Protein AF-A0A7G1NJS2-F1 (afdb_monomer_lite)

pLDDT: mean 75.2, std 21.87, range [40.25, 97.44]

Sequence (86 aa):
MSNTSNPSFADTPWTHAYVRLANHCITCATCRAVDEEGANLGLTCGAADQLSEQYRQARRGGIVPTSPAQEVSECRSATRAKDRSH

Organism: NCBI:txid68278

Radius of gyration: 23.22 Å; chains: 1; bounding box: 43×32×82 Å

Structure (mmCIF, N/CA/C/O backbone):
data_AF-A0A7G1NJS2-F1
#
_entry.id   AF-A0A7G1NJS2-F1
#
loop_
_atom_site.group_PDB
_atom_site.id
_atom_site.type_symbol
_atom_site.label_atom_id
_atom_site.label_alt_id
_atom_site.label_comp_id
_atom_site.label_asym_id
_atom_site.label_entity_id
_atom_site.label_seq_id
_atom_site.pdbx_PDB_ins_code
_atom_site.Cartn_x
_atom_site.Cartn_y
_atom_site.Cartn_z
_atom_site.occupancy
_atom_site.B_iso_or_equiv
_atom_site.auth_seq_id
_atom_site.auth_comp_id
_atom_site.auth_asym_id
_atom_site.auth_atom_id
_atom_site.pdbx_PDB_model_num
ATOM 1 N N . MET A 1 1 ? 31.411 -24.940 -19.132 1.00 40.25 1 MET A N 1
ATOM 2 C CA . MET A 1 1 ? 30.413 -25.127 -18.059 1.00 40.25 1 MET A CA 1
ATOM 3 C C . MET A 1 1 ? 29.558 -23.873 -18.021 1.00 40.25 1 MET A C 1
ATOM 5 O O . MET A 1 1 ? 30.017 -22.857 -17.518 1.00 40.25 1 MET A O 1
ATOM 9 N N . SER A 1 2 ? 28.390 -23.894 -18.661 1.00 45.81 2 SER A N 1
ATOM 10 C CA . SER A 1 2 ? 27.504 -22.727 -18.719 1.00 45.81 2 SER A CA 1
ATOM 11 C C . SER A 1 2 ? 26.640 -22.723 -17.463 1.00 45.81 2 SER A C 1
ATOM 13 O O . SER A 1 2 ? 25.768 -23.572 -17.314 1.00 45.81 2 SER A O 1
ATOM 15 N N . ASN A 1 3 ? 26.947 -21.824 -16.530 1.00 50.81 3 ASN A N 1
ATOM 16 C CA . ASN A 1 3 ? 26.190 -21.658 -15.297 1.00 50.81 3 ASN A CA 1
ATOM 17 C C . ASN A 1 3 ? 24.929 -20.846 -15.625 1.00 50.81 3 ASN A C 1
ATOM 19 O O . ASN A 1 3 ? 24.990 -19.627 -15.779 1.00 50.81 3 ASN A O 1
ATOM 23 N N . THR A 1 4 ? 23.805 -21.526 -15.835 1.00 53.25 4 THR A N 1
ATOM 24 C CA . THR A 1 4 ? 22.510 -20.882 -16.075 1.00 53.25 4 THR A CA 1
ATOM 25 C C . THR A 1 4 ? 21.960 -20.404 -14.737 1.00 53.25 4 THR A C 1
ATOM 27 O O . THR A 1 4 ? 21.247 -21.131 -14.049 1.00 53.25 4 THR A O 1
ATOM 30 N N . SER A 1 5 ? 22.327 -19.188 -14.339 1.00 64.25 5 SER A N 1
ATOM 31 C CA . SER A 1 5 ? 21.704 -18.510 -13.205 1.00 64.25 5 SER A CA 1
ATOM 32 C C . SER A 1 5 ? 20.230 -18.285 -13.533 1.00 64.25 5 SER A C 1
ATOM 34 O O . SER A 1 5 ? 19.894 -17.459 -14.380 1.00 64.25 5 SER A O 1
ATOM 36 N N . ASN A 1 6 ? 19.348 -19.057 -12.902 1.00 61.00 6 ASN A N 1
ATOM 37 C CA . ASN A 1 6 ? 17.915 -18.791 -12.938 1.00 61.00 6 ASN A CA 1
ATOM 38 C C . ASN A 1 6 ? 17.685 -17.381 -12.367 1.00 61.00 6 ASN A C 1
ATOM 40 O O . ASN A 1 6 ? 18.241 -17.095 -11.302 1.00 61.00 6 ASN A O 1
ATOM 44 N N . PRO A 1 7 ? 16.906 -16.502 -13.024 1.00 58.16 7 PRO A N 1
ATOM 45 C CA . PRO A 1 7 ? 16.591 -15.202 -12.450 1.00 58.16 7 PRO A CA 1
ATOM 46 C C . PRO A 1 7 ? 15.883 -15.433 -11.117 1.00 58.16 7 PRO A C 1
ATOM 48 O O . PRO A 1 7 ? 14.885 -16.159 -11.046 1.00 58.16 7 PRO A O 1
ATOM 51 N N . SER A 1 8 ? 16.438 -14.870 -10.045 1.00 65.88 8 SER A N 1
ATOM 52 C CA . SER A 1 8 ? 15.822 -14.980 -8.734 1.00 65.88 8 SER A CA 1
ATOM 53 C C . SER A 1 8 ? 14.501 -14.222 -8.767 1.00 65.88 8 SER A C 1
ATOM 55 O O . SER A 1 8 ? 14.372 -13.186 -9.416 1.00 65.88 8 SER A O 1
ATOM 57 N N . PHE A 1 9 ? 13.510 -14.685 -8.012 1.00 66.12 9 PHE A N 1
ATOM 58 C CA . PHE A 1 9 ? 12.290 -13.913 -7.752 1.00 66.12 9 PHE A CA 1
ATOM 59 C C . PHE A 1 9 ? 12.614 -12.523 -7.164 1.00 66.12 9 PHE A C 1
ATOM 61 O O . PHE A 1 9 ? 11.841 -11.579 -7.299 1.00 66.12 9 PHE A O 1
ATOM 68 N N . ALA A 1 10 ? 13.786 -12.375 -6.537 1.00 66.00 10 ALA A N 1
ATOM 69 C CA . ALA A 1 10 ? 14.302 -11.092 -6.077 1.00 66.00 10 ALA A CA 1
ATOM 70 C C . ALA A 1 10 ? 14.595 -10.096 -7.218 1.00 66.00 10 ALA A C 1
ATOM 72 O O . ALA A 1 10 ? 14.508 -8.893 -6.992 1.00 66.00 10 ALA A O 1
ATOM 73 N N . ASP A 1 11 ? 14.871 -10.581 -8.431 1.00 67.38 11 ASP A N 1
ATOM 74 C CA . ASP A 1 11 ? 15.321 -9.766 -9.565 1.00 67.38 11 ASP A CA 1
ATOM 75 C C . ASP A 1 11 ? 14.163 -9.269 -10.440 1.00 67.38 11 ASP A C 1
ATOM 77 O O . ASP A 1 11 ? 14.365 -8.507 -11.389 1.00 67.38 11 ASP A O 1
ATOM 81 N N . THR A 1 12 ? 12.924 -9.687 -10.158 1.00 78.44 12 THR A N 1
ATOM 82 C CA . THR A 1 12 ? 11.782 -9.230 -10.949 1.00 78.44 12 THR A CA 1
ATOM 83 C C . THR A 1 12 ? 11.412 -7.779 -10.609 1.00 78.44 12 THR A C 1
ATOM 85 O O . THR A 1 12 ? 11.285 -7.443 -9.429 1.00 78.44 12 THR A O 1
ATOM 88 N N . PRO A 1 13 ? 11.139 -6.912 -11.608 1.00 73.69 13 PRO A N 1
ATOM 89 C CA . PRO A 1 13 ? 10.891 -5.480 -11.387 1.00 73.69 13 PRO A CA 1
ATOM 90 C C . PRO A 1 13 ? 9.760 -5.165 -10.397 1.00 73.69 13 PRO A C 1
ATOM 92 O O . PRO A 1 13 ? 9.774 -4.140 -9.716 1.00 73.69 13 PRO A O 1
ATOM 95 N N . TRP A 1 14 ? 8.769 -6.053 -10.284 1.00 85.56 14 TRP A N 1
ATOM 96 C CA . TRP A 1 14 ? 7.637 -5.879 -9.376 1.00 85.56 14 TRP A CA 1
ATOM 97 C C . TRP A 1 14 ? 7.955 -6.235 -7.916 1.00 85.56 14 TRP A C 1
ATOM 99 O O . TRP A 1 14 ? 7.181 -5.854 -7.036 1.00 85.56 14 TRP A O 1
ATOM 109 N N . THR A 1 15 ? 9.076 -6.904 -7.622 1.00 89.81 15 THR A N 1
ATOM 110 C CA . THR A 1 15 ? 9.439 -7.326 -6.257 1.00 89.81 15 THR A CA 1
ATOM 111 C C . THR A 1 15 ? 9.664 -6.128 -5.346 1.00 89.81 15 THR A C 1
ATOM 113 O O . THR A 1 15 ? 9.129 -6.083 -4.240 1.00 89.81 15 THR A O 1
ATOM 116 N N . HIS A 1 16 ? 10.357 -5.094 -5.827 1.00 89.50 16 HIS A N 1
ATOM 117 C CA . HIS A 1 16 ? 10.541 -3.857 -5.064 1.00 89.50 16 HIS A CA 1
ATOM 118 C C . HIS A 1 16 ? 9.214 -3.143 -4.777 1.00 89.50 16 HIS A C 1
ATOM 120 O O . HIS A 1 16 ? 8.997 -2.667 -3.661 1.00 89.50 16 HIS A O 1
ATOM 126 N N . ALA A 1 17 ? 8.307 -3.089 -5.757 1.00 90.94 17 ALA A N 1
ATOM 127 C CA . ALA A 1 17 ? 6.985 -2.491 -5.570 1.00 90.94 17 ALA A CA 1
ATOM 128 C C . ALA A 1 17 ? 6.150 -3.282 -4.547 1.00 90.94 17 ALA A C 1
ATOM 130 O O . ALA A 1 17 ? 5.507 -2.686 -3.683 1.00 90.94 17 ALA A O 1
ATOM 131 N N . TYR A 1 18 ? 6.232 -4.615 -4.584 1.00 92.69 18 TYR A N 1
ATOM 132 C CA . TYR A 1 18 ? 5.589 -5.487 -3.604 1.00 92.69 18 TYR A CA 1
ATOM 133 C C . TYR A 1 18 ? 6.129 -5.270 -2.186 1.00 92.69 18 TYR A C 1
ATOM 135 O O . TYR A 1 18 ? 5.345 -5.076 -1.262 1.00 92.69 18 TYR A O 1
ATOM 143 N N . VAL A 1 19 ? 7.455 -5.242 -2.002 1.00 94.12 19 VAL A N 1
ATOM 144 C CA . VAL A 1 19 ? 8.076 -5.035 -0.680 1.00 94.12 19 VAL A CA 1
ATOM 145 C C . VAL A 1 19 ? 7.656 -3.694 -0.077 1.00 94.12 19 VAL A C 1
ATOM 147 O O . VAL A 1 19 ? 7.357 -3.624 1.113 1.00 94.12 19 VAL A O 1
ATOM 150 N N . ARG A 1 20 ? 7.578 -2.633 -0.890 1.00 94.56 20 ARG A N 1
ATOM 151 C CA . ARG A 1 20 ? 7.110 -1.316 -0.430 1.00 94.56 20 ARG A CA 1
ATOM 152 C C . ARG A 1 20 ? 5.652 -1.351 0.027 1.00 94.56 20 ARG A C 1
ATOM 154 O O . ARG A 1 20 ? 5.355 -0.818 1.093 1.00 94.56 20 ARG A O 1
ATOM 161 N N . LEU A 1 21 ? 4.769 -1.994 -0.740 1.00 96.00 21 LEU A N 1
ATOM 162 C CA . LEU A 1 21 ? 3.367 -2.178 -0.358 1.00 96.00 21 LEU A CA 1
ATOM 163 C C . LEU A 1 21 ? 3.241 -2.998 0.934 1.00 96.00 21 LEU A C 1
ATOM 165 O O . LEU A 1 21 ? 2.566 -2.570 1.865 1.00 96.00 21 LEU A O 1
ATOM 169 N N . ALA A 1 22 ? 3.931 -4.137 1.022 1.00 95.88 22 ALA A N 1
ATOM 170 C CA . ALA A 1 22 ? 3.892 -5.009 2.192 1.00 95.88 22 ALA A CA 1
ATOM 171 C C . ALA A 1 22 ? 4.388 -4.293 3.456 1.00 95.88 22 ALA A C 1
ATOM 173 O O . ALA A 1 22 ? 3.729 -4.351 4.493 1.00 95.88 22 ALA A O 1
ATOM 174 N N . ASN A 1 23 ? 5.505 -3.564 3.358 1.00 97.31 23 ASN A N 1
ATOM 175 C CA . ASN A 1 23 ? 6.033 -2.767 4.463 1.00 97.31 23 ASN A CA 1
ATOM 176 C C . ASN A 1 23 ? 5.026 -1.691 4.909 1.00 97.31 23 ASN A C 1
ATOM 178 O O . ASN A 1 23 ? 4.775 -1.522 6.102 1.00 97.31 23 ASN A O 1
ATOM 182 N N . HIS A 1 24 ? 4.375 -1.010 3.963 1.00 97.12 24 HIS A N 1
ATOM 183 C CA . HIS A 1 24 ? 3.337 -0.038 4.296 1.00 97.12 24 HIS A CA 1
ATOM 184 C C . HIS A 1 24 ? 2.176 -0.678 5.071 1.00 97.12 24 HIS A C 1
ATOM 186 O O . HIS A 1 24 ? 1.793 -0.164 6.121 1.00 97.12 24 HIS A O 1
ATOM 192 N N . CYS A 1 25 ? 1.665 -1.830 4.623 1.00 94.81 25 CYS A N 1
ATOM 193 C CA . CYS A 1 25 ? 0.553 -2.508 5.293 1.00 94.81 25 CYS A CA 1
ATOM 194 C C . CYS A 1 25 ? 0.873 -2.928 6.740 1.00 94.81 25 CYS A C 1
ATOM 196 O O . CYS A 1 25 ? -0.034 -2.958 7.564 1.00 94.81 25 CYS A O 1
ATOM 198 N N . ILE A 1 26 ? 2.139 -3.209 7.077 1.00 95.56 26 ILE A N 1
ATOM 199 C CA . ILE A 1 26 ? 2.555 -3.604 8.440 1.00 95.56 26 ILE A CA 1
ATOM 200 C C . ILE A 1 26 ? 3.044 -2.442 9.318 1.00 95.56 26 ILE A C 1
ATOM 202 O O . ILE A 1 26 ? 3.309 -2.641 10.507 1.00 95.56 26 ILE A O 1
ATOM 206 N N . THR A 1 27 ? 3.170 -1.229 8.776 1.00 96.75 27 THR A N 1
ATOM 207 C CA . THR A 1 27 ? 3.631 -0.041 9.523 1.00 96.75 27 THR A CA 1
ATOM 208 C C . THR A 1 27 ? 2.581 1.063 9.609 1.00 96.75 27 THR A C 1
ATOM 210 O O . THR A 1 27 ? 2.569 1.816 10.580 1.00 96.75 27 THR A O 1
ATOM 213 N N . CYS A 1 28 ? 1.662 1.149 8.646 1.00 97.44 28 CYS A N 1
ATOM 214 C CA . CYS A 1 28 ? 0.591 2.136 8.642 1.00 97.44 28 CYS A CA 1
ATOM 215 C C . CYS A 1 28 ? -0.494 1.777 9.665 1.00 97.44 28 CYS A C 1
ATOM 217 O O . CYS A 1 28 ? -1.133 0.731 9.557 1.00 97.44 28 CYS A O 1
ATOM 219 N N . ALA A 1 29 ? -0.753 2.673 10.621 1.00 96.12 29 ALA A N 1
ATOM 220 C CA . ALA A 1 29 ? -1.792 2.483 11.634 1.00 96.12 29 ALA A CA 1
ATOM 221 C C . ALA A 1 29 ? -3.185 2.255 11.021 1.00 96.12 29 ALA A C 1
ATOM 223 O O . ALA A 1 29 ? -3.918 1.394 11.488 1.00 96.12 29 ALA A O 1
ATOM 224 N N . THR A 1 30 ? -3.523 2.962 9.937 1.00 97.00 30 THR A N 1
ATOM 225 C CA . THR A 1 30 ? -4.803 2.800 9.229 1.00 97.00 30 THR A CA 1
ATOM 226 C C . THR A 1 30 ? -4.938 1.419 8.593 1.00 97.00 30 THR A C 1
ATOM 228 O O . THR A 1 30 ? -5.980 0.789 8.729 1.00 97.00 30 THR A O 1
ATOM 231 N N . CYS A 1 31 ? -3.885 0.923 7.932 1.00 96.25 31 CYS A N 1
ATOM 232 C CA . CYS A 1 31 ? -3.915 -0.391 7.278 1.00 96.25 31 CYS A CA 1
ATOM 233 C C . CYS A 1 31 ? -3.949 -1.552 8.278 1.00 96.25 31 CYS A C 1
ATOM 235 O O . CYS A 1 31 ? -4.448 -2.622 7.953 1.00 96.25 31 CYS A O 1
ATOM 237 N N . ARG A 1 32 ? -3.402 -1.343 9.480 1.00 96.75 32 ARG A N 1
ATOM 238 C CA . ARG A 1 32 ? -3.370 -2.331 10.566 1.00 96.75 32 ARG A CA 1
ATOM 239 C C . ARG A 1 32 ? -4.548 -2.233 11.522 1.00 96.75 32 ARG A C 1
ATOM 241 O O . ARG A 1 32 ? -4.557 -2.944 12.524 1.00 96.75 32 ARG A O 1
ATOM 248 N N . ALA A 1 33 ? -5.460 -1.296 11.291 1.00 96.94 33 ALA A N 1
ATOM 249 C CA . ALA A 1 33 ? -6.564 -1.079 12.199 1.00 96.94 33 ALA A CA 1
ATOM 250 C C . ALA A 1 33 ? -7.458 -2.324 12.192 1.00 96.94 33 ALA A C 1
ATOM 252 O O . ALA A 1 33 ? -7.949 -2.742 11.139 1.00 96.94 33 ALA A O 1
ATOM 253 N N . VAL A 1 34 ? -7.634 -2.909 13.370 1.00 97.12 34 VAL A N 1
ATOM 254 C CA . VAL A 1 34 ? -8.489 -4.069 13.610 1.00 97.12 34 VAL A CA 1
ATOM 255 C C . VAL A 1 34 ? -9.603 -3.695 14.586 1.00 97.12 34 VAL A C 1
ATOM 257 O O . VAL A 1 34 ? -9.444 -2.738 15.348 1.00 97.12 34 VAL A O 1
ATOM 260 N N . ASP A 1 35 ? -10.725 -4.407 14.533 1.00 96.56 35 ASP A N 1
ATOM 261 C CA . ASP A 1 35 ? -11.766 -4.343 15.562 1.00 96.56 35 ASP A CA 1
ATOM 262 C C . ASP A 1 35 ? -11.357 -5.106 16.835 1.00 96.56 35 ASP A C 1
ATOM 264 O O . ASP A 1 35 ? -10.222 -5.578 16.973 1.00 96.56 35 ASP A O 1
ATOM 268 N N . GLU A 1 36 ? -12.274 -5.179 17.801 1.00 97.06 36 GLU A N 1
ATOM 269 C CA . GLU A 1 36 ? -12.040 -5.828 19.094 1.00 97.06 36 GLU A CA 1
ATOM 270 C C . GLU A 1 36 ? -11.840 -7.346 18.949 1.00 97.06 36 GLU A C 1
ATOM 272 O O . GLU A 1 36 ? -11.113 -7.961 19.731 1.00 97.06 36 GLU A O 1
ATOM 277 N N . GLU A 1 37 ? -12.416 -7.942 17.907 1.00 97.00 37 GLU A N 1
ATOM 278 C CA . GLU A 1 37 ? -12.276 -9.346 17.531 1.00 97.00 37 GLU A CA 1
ATOM 279 C C . GLU A 1 37 ? -10.991 -9.628 16.731 1.00 97.00 37 GLU A C 1
ATOM 281 O O . GLU A 1 37 ? -10.664 -10.788 16.455 1.00 97.00 37 GLU A O 1
ATOM 286 N N . GLY A 1 38 ? -10.233 -8.586 16.377 1.00 94.62 38 GLY A N 1
ATOM 287 C CA . GLY A 1 38 ? -8.990 -8.683 15.620 1.00 94.62 38 GLY A CA 1
ATOM 288 C C . GLY A 1 38 ? -9.181 -8.782 14.103 1.00 94.62 38 GLY A C 1
ATOM 289 O O . GLY A 1 38 ? -8.216 -9.075 13.389 1.00 94.62 38 GLY A O 1
ATOM 290 N N . ALA A 1 39 ? -10.383 -8.540 13.580 1.00 96.19 39 ALA A N 1
ATOM 291 C CA . ALA A 1 39 ? -10.627 -8.468 12.148 1.00 96.19 39 ALA A CA 1
ATOM 292 C C . ALA A 1 39 ? -10.200 -7.104 11.589 1.00 96.19 39 ALA A C 1
ATOM 294 O O . ALA A 1 39 ? -10.408 -6.056 12.193 1.00 96.19 39 ALA A O 1
ATOM 295 N N . ASN A 1 40 ? -9.580 -7.107 10.405 1.00 93.31 40 ASN A N 1
ATOM 296 C CA . ASN A 1 40 ? -9.147 -5.869 9.757 1.00 93.31 40 ASN A CA 1
ATOM 297 C C . ASN A 1 40 ? -10.354 -4.998 9.403 1.00 93.31 40 ASN A C 1
ATOM 299 O O . ASN A 1 40 ? -11.234 -5.429 8.659 1.00 93.31 40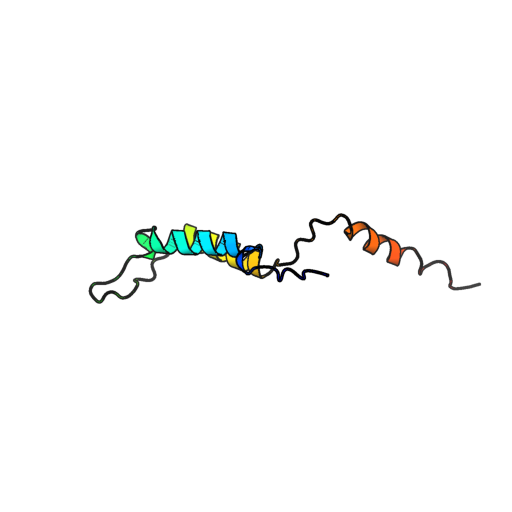 ASN A O 1
ATOM 303 N N . LEU A 1 41 ? -10.323 -3.738 9.834 1.00 94.25 41 LEU A N 1
ATOM 304 C CA . LEU A 1 41 ? -11.395 -2.768 9.597 1.00 94.25 41 LEU A CA 1
ATOM 305 C C . LEU A 1 41 ? -11.527 -2.345 8.128 1.00 94.25 41 LEU A C 1
ATOM 307 O O . LEU A 1 41 ? -12.496 -1.686 7.762 1.00 94.25 41 LEU A O 1
ATOM 311 N N . GLY A 1 42 ? -10.545 -2.674 7.280 1.00 91.75 42 GLY A N 1
ATOM 312 C CA . GLY A 1 42 ? -10.593 -2.364 5.849 1.00 91.75 42 GLY A CA 1
ATOM 313 C C . GLY A 1 42 ? -10.663 -0.864 5.548 1.00 91.75 42 GLY A C 1
ATOM 314 O O . GLY A 1 42 ? -11.244 -0.466 4.540 1.00 91.75 42 GLY A O 1
ATOM 315 N N . LEU A 1 43 ? -10.099 -0.026 6.426 1.00 94.12 43 LEU A N 1
ATOM 316 C CA . LEU A 1 43 ? -10.122 1.426 6.272 1.00 94.12 43 LEU A CA 1
ATOM 317 C C . LEU A 1 43 ? -9.394 1.861 4.995 1.00 94.12 43 LEU A C 1
ATOM 319 O O . LEU A 1 43 ? -8.340 1.330 4.638 1.00 94.12 43 LEU A O 1
ATOM 323 N N . THR A 1 44 ? -9.928 2.886 4.334 1.00 95.12 44 THR A N 1
ATOM 324 C CA . THR A 1 44 ? -9.326 3.444 3.120 1.00 95.12 44 THR A CA 1
ATOM 325 C C . THR A 1 44 ? -7.982 4.098 3.429 1.00 95.12 44 THR A C 1
ATOM 327 O O . THR A 1 44 ? -7.894 4.958 4.309 1.00 95.12 44 THR A O 1
ATOM 330 N N . CYS A 1 45 ? -6.946 3.749 2.666 1.00 96.75 45 CYS A N 1
ATOM 331 C CA . CYS A 1 45 ? -5.617 4.334 2.794 1.00 96.75 45 CYS A CA 1
ATOM 332 C C . CYS A 1 45 ? -5.060 4.693 1.413 1.00 96.75 45 CYS A C 1
ATOM 334 O O . CYS A 1 45 ? -4.565 3.831 0.688 1.00 96.75 45 CYS A O 1
ATOM 336 N N . GLY A 1 46 ? -5.070 5.986 1.070 1.00 96.75 46 GLY A N 1
ATOM 337 C CA . GLY A 1 46 ? -4.639 6.444 -0.257 1.00 96.75 46 GLY A CA 1
ATOM 338 C C . GLY A 1 46 ? -3.185 6.089 -0.600 1.00 96.75 46 GLY A C 1
ATOM 339 O O . GLY A 1 46 ? -2.869 5.831 -1.759 1.00 96.75 46 GLY A O 1
ATOM 340 N N . ALA A 1 47 ? -2.301 6.007 0.400 1.00 96.12 47 ALA A N 1
ATOM 341 C CA . ALA A 1 47 ? -0.924 5.559 0.198 1.00 96.12 47 ALA A CA 1
ATOM 342 C C . ALA A 1 47 ? -0.851 4.064 -0.161 1.00 96.12 47 ALA A C 1
ATOM 344 O O . ALA A 1 47 ? -0.112 3.688 -1.073 1.00 96.12 47 ALA A O 1
ATOM 345 N N . ALA A 1 48 ? -1.641 3.217 0.506 1.00 94.94 48 ALA A N 1
ATOM 346 C CA . ALA A 1 48 ? -1.743 1.800 0.172 1.00 94.94 48 ALA A CA 1
ATOM 347 C C . ALA A 1 48 ? -2.347 1.597 -1.224 1.00 94.94 48 ALA A C 1
ATOM 349 O O . ALA A 1 48 ? -1.828 0.791 -1.995 1.00 94.94 48 ALA A O 1
ATOM 350 N N . ASP A 1 49 ? -3.372 2.373 -1.589 1.00 96.38 49 ASP A N 1
ATOM 351 C CA . ASP A 1 49 ? -3.985 2.329 -2.921 1.00 96.38 49 ASP A CA 1
ATOM 352 C C . ASP A 1 49 ? -2.979 2.700 -4.016 1.00 96.38 49 ASP A C 1
ATOM 354 O O . ASP A 1 49 ? -2.838 1.987 -5.013 1.00 96.38 49 ASP A O 1
ATOM 358 N N . GLN A 1 50 ? -2.208 3.769 -3.801 1.00 95.81 50 GLN A N 1
ATOM 359 C CA . GLN A 1 50 ? -1.162 4.193 -4.727 1.00 95.81 50 GLN A CA 1
ATOM 360 C C . GLN A 1 50 ? -0.065 3.129 -4.879 1.00 95.81 50 GLN A C 1
ATOM 362 O O . GLN A 1 50 ? 0.346 2.818 -5.999 1.00 95.81 50 GLN A O 1
ATOM 367 N N . LEU A 1 51 ? 0.411 2.549 -3.773 1.00 95.56 51 LEU A N 1
ATOM 368 C CA . LEU A 1 51 ? 1.429 1.492 -3.791 1.00 95.56 51 LEU A CA 1
ATOM 369 C C . LEU A 1 51 ? 0.903 0.199 -4.430 1.00 95.56 51 LEU A C 1
ATOM 371 O O . LEU A 1 51 ? 1.634 -0.476 -5.156 1.00 95.56 51 LEU A O 1
ATOM 375 N N . SER A 1 52 ? -0.370 -0.125 -4.207 1.00 94.69 52 SER A N 1
ATOM 376 C CA . SER A 1 52 ? -1.061 -1.251 -4.836 1.00 94.69 52 SER A CA 1
ATOM 377 C C . SER A 1 52 ? -1.146 -1.070 -6.345 1.00 94.69 52 SER A C 1
ATOM 379 O O . SER A 1 52 ? -0.827 -1.994 -7.096 1.00 94.69 52 SER A O 1
ATOM 381 N N . GLU A 1 53 ? -1.478 0.132 -6.815 1.00 93.69 53 GLU A N 1
ATOM 382 C CA . GLU A 1 53 ? -1.501 0.418 -8.246 1.00 93.69 53 GLU A CA 1
ATOM 383 C C . GLU A 1 53 ? -0.098 0.374 -8.864 1.00 93.69 53 GLU A C 1
ATOM 385 O O . GLU A 1 53 ? 0.079 -0.253 -9.908 1.00 93.69 53 GLU A O 1
ATOM 390 N N . GLN A 1 54 ? 0.925 0.915 -8.194 1.00 92.12 54 GLN A N 1
ATOM 391 C CA . GLN A 1 54 ? 2.322 0.779 -8.634 1.00 92.12 54 GLN A CA 1
ATOM 392 C C . GLN A 1 54 ? 2.746 -0.689 -8.745 1.00 92.12 54 GLN A C 1
ATOM 394 O O . GLN A 1 54 ? 3.366 -1.084 -9.732 1.00 92.12 54 GLN A O 1
ATOM 399 N N . TYR A 1 55 ? 2.380 -1.521 -7.766 1.00 92.44 55 TYR A N 1
ATOM 400 C CA . TYR A 1 55 ? 2.642 -2.957 -7.813 1.00 92.44 55 TYR A CA 1
ATOM 401 C C . TYR A 1 55 ? 1.927 -3.625 -8.992 1.00 92.44 55 TYR A C 1
ATOM 403 O O . TYR A 1 55 ? 2.554 -4.361 -9.756 1.00 92.44 55 TYR A O 1
ATOM 411 N N . ARG A 1 56 ? 0.635 -3.341 -9.196 1.00 91.38 56 ARG A N 1
ATOM 412 C CA . ARG A 1 56 ? -0.131 -3.883 -10.328 1.00 91.38 56 ARG A CA 1
ATOM 413 C C . ARG A 1 56 ? 0.470 -3.460 -11.666 1.00 91.38 56 ARG A C 1
ATOM 415 O O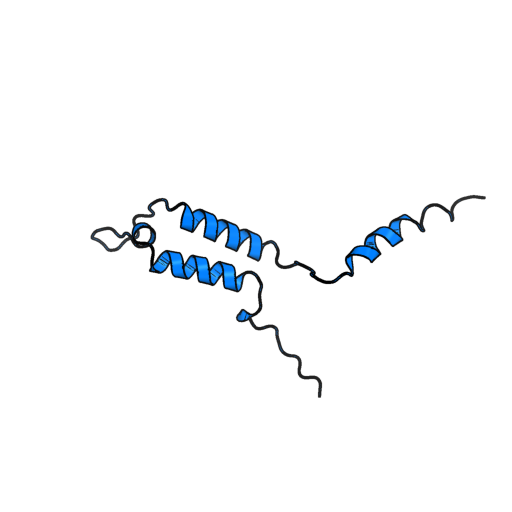 . ARG A 1 56 ? 0.570 -4.289 -12.566 1.00 91.38 56 ARG A O 1
ATOM 422 N N . GLN A 1 57 ? 0.894 -2.206 -11.799 1.00 90.50 57 GLN A N 1
ATOM 423 C CA . GLN A 1 57 ? 1.565 -1.701 -12.996 1.00 90.50 57 GLN A CA 1
ATOM 424 C C . GLN A 1 57 ? 2.906 -2.392 -13.226 1.00 90.50 57 GLN A C 1
ATOM 426 O O . GLN A 1 57 ? 3.126 -2.895 -14.321 1.00 90.50 57 GLN A O 1
ATOM 431 N N . ALA A 1 58 ? 3.756 -2.515 -12.205 1.00 87.50 58 ALA A N 1
ATOM 432 C CA . ALA A 1 58 ? 5.035 -3.215 -12.318 1.00 87.50 58 ALA A CA 1
ATOM 433 C C . ALA A 1 58 ? 4.853 -4.700 -12.680 1.00 87.50 58 ALA A C 1
ATOM 435 O O . ALA A 1 58 ? 5.640 -5.264 -13.437 1.00 87.50 58 ALA A O 1
ATOM 436 N N . ARG A 1 59 ? 3.787 -5.335 -12.175 1.00 85.88 59 ARG A N 1
ATOM 437 C CA . ARG A 1 59 ? 3.453 -6.731 -12.480 1.00 85.88 59 ARG A CA 1
ATOM 438 C C . ARG A 1 59 ? 2.931 -6.904 -13.909 1.00 85.88 59 ARG A C 1
ATOM 440 O O . ARG A 1 59 ? 3.242 -7.904 -14.546 1.00 85.88 59 ARG A O 1
ATOM 447 N N . ARG A 1 60 ? 2.155 -5.937 -14.415 1.00 85.81 60 ARG A N 1
ATOM 448 C CA . ARG A 1 60 ? 1.671 -5.898 -15.810 1.00 85.81 60 ARG A CA 1
ATOM 449 C C . ARG A 1 60 ? 2.772 -5.498 -16.802 1.00 85.81 60 ARG A C 1
ATOM 451 O O . ARG A 1 60 ? 2.763 -5.967 -17.931 1.00 85.81 60 ARG A O 1
ATOM 458 N N . GLY A 1 61 ? 3.719 -4.666 -16.374 1.00 64.94 61 GLY A N 1
ATOM 459 C CA . GLY A 1 61 ? 4.825 -4.113 -17.158 1.00 64.94 61 GLY A CA 1
ATOM 460 C C . GLY A 1 61 ? 6.147 -4.870 -17.019 1.00 64.94 61 GLY A C 1
ATOM 461 O O . GLY A 1 61 ? 7.202 -4.265 -17.181 1.00 64.94 61 GLY A O 1
ATOM 462 N N . GLY A 1 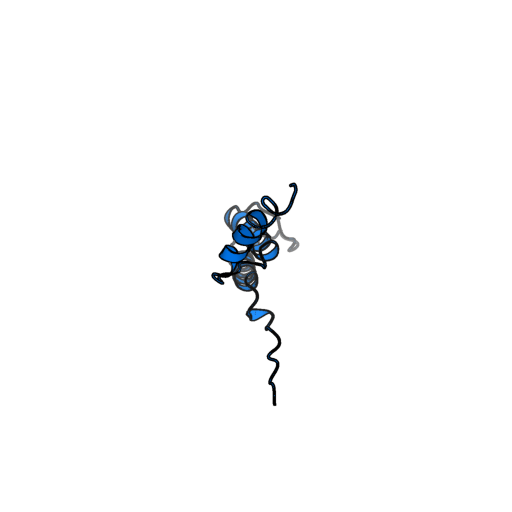62 ? 6.120 -6.181 -16.755 1.00 53.31 62 GLY A N 1
ATOM 463 C CA . GLY A 1 62 ? 7.297 -7.067 -16.731 1.00 53.31 62 GLY A CA 1
ATOM 464 C C . GLY A 1 62 ? 8.030 -7.233 -18.076 1.00 53.31 62 GLY A C 1
ATOM 465 O O . GLY A 1 62 ? 8.674 -8.253 -18.291 1.00 53.31 62 GLY A O 1
ATOM 466 N N . ILE A 1 63 ? 7.929 -6.246 -18.970 1.00 49.50 63 ILE A N 1
ATOM 467 C CA . ILE A 1 63 ? 8.846 -5.971 -20.072 1.00 49.50 63 ILE A CA 1
ATOM 468 C C . ILE A 1 63 ? 9.049 -4.449 -20.076 1.00 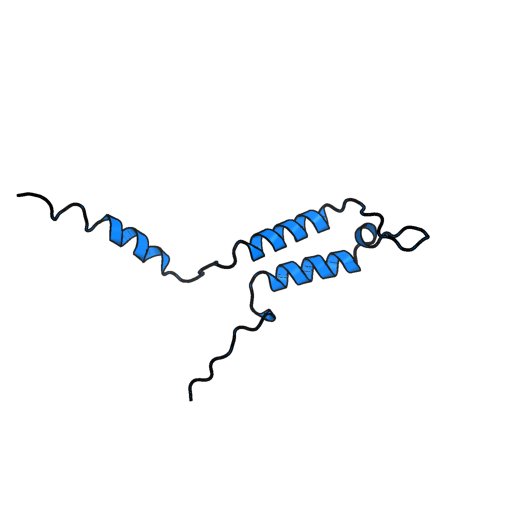49.50 63 ILE A C 1
ATOM 470 O O . ILE A 1 63 ? 8.360 -3.715 -20.776 1.00 49.50 63 ILE A O 1
ATOM 474 N N . VAL A 1 64 ? 9.996 -3.960 -19.281 1.00 45.50 64 VAL A N 1
ATOM 475 C CA . VAL A 1 64 ? 10.744 -2.766 -19.683 1.00 45.50 64 VAL A CA 1
ATOM 476 C C . VAL A 1 64 ? 12.005 -3.314 -20.340 1.00 45.50 64 VA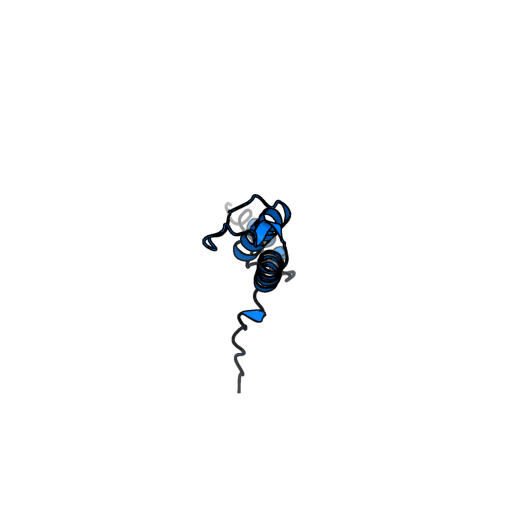L A C 1
ATOM 478 O O . VAL A 1 64 ? 12.900 -3.761 -19.621 1.00 45.50 64 VAL A O 1
ATOM 481 N N . PRO A 1 65 ? 12.112 -3.349 -21.679 1.00 42.66 65 PRO A N 1
ATOM 482 C CA . PRO A 1 65 ? 13.401 -3.541 -22.293 1.00 42.66 65 PRO A CA 1
ATOM 483 C C . PRO A 1 65 ? 14.092 -2.180 -22.227 1.00 42.66 65 PRO A C 1
ATOM 485 O O . PRO A 1 65 ? 13.968 -1.363 -23.132 1.00 42.66 65 PRO A O 1
ATOM 488 N N . THR A 1 66 ? 14.862 -1.919 -21.173 1.00 48.09 66 THR A N 1
ATOM 489 C CA . THR A 1 66 ? 16.016 -1.025 -21.329 1.00 48.09 66 THR A CA 1
ATOM 490 C C . THR A 1 66 ? 17.073 -1.798 -22.108 1.00 48.09 66 THR A C 1
ATOM 492 O O . THR A 1 66 ? 18.041 -2.314 -21.559 1.00 48.09 66 THR A O 1
ATOM 495 N N . SER A 1 67 ? 16.829 -1.947 -23.404 1.00 40.56 67 SER A N 1
ATOM 496 C CA . SER A 1 67 ? 17.806 -2.360 -24.397 1.00 40.56 67 SER A CA 1
ATOM 497 C C . SER A 1 67 ? 17.499 -1.551 -25.659 1.00 40.56 67 SER A C 1
ATOM 499 O O . SER A 1 67 ? 16.333 -1.506 -26.053 1.00 40.56 67 SER A O 1
ATOM 501 N N . PRO A 1 68 ? 18.486 -0.907 -26.304 1.00 40.38 68 PRO A N 1
ATOM 502 C CA . PRO A 1 68 ? 18.281 -0.030 -27.465 1.00 40.38 68 PRO A CA 1
ATOM 503 C C . PRO A 1 68 ? 17.766 -0.756 -28.728 1.00 40.38 68 PRO A C 1
ATOM 505 O O . PRO A 1 68 ? 17.745 -0.198 -29.816 1.00 40.38 68 PRO A O 1
ATOM 508 N N . ALA A 1 69 ? 17.290 -1.994 -28.615 1.00 45.22 69 ALA A N 1
ATOM 509 C CA . ALA A 1 69 ? 16.796 -2.795 -29.725 1.00 45.22 69 ALA A CA 1
ATOM 510 C C . ALA A 1 69 ? 15.355 -2.457 -30.174 1.00 45.22 69 ALA A C 1
ATOM 512 O O . ALA A 1 69 ? 14.766 -3.229 -30.928 1.00 45.22 69 ALA A O 1
ATOM 513 N N . GLN A 1 70 ? 14.769 -1.324 -29.760 1.00 45.88 70 GLN A N 1
ATOM 514 C CA . GLN A 1 70 ? 13.505 -0.848 -30.348 1.00 45.88 70 GLN A CA 1
ATOM 515 C C . GLN A 1 70 ? 13.677 -0.119 -31.693 1.00 45.88 70 GLN A C 1
ATOM 517 O O . GLN A 1 70 ? 12.681 0.072 -32.384 1.00 45.88 70 GLN A O 1
ATOM 522 N N . GLU A 1 71 ? 14.903 0.171 -32.147 1.00 45.28 71 GLU A N 1
ATOM 523 C CA . GLU A 1 71 ? 15.129 0.743 -33.491 1.00 45.28 71 GLU A CA 1
ATOM 524 C C . GLU A 1 71 ? 14.866 -0.240 -34.652 1.00 45.28 71 GLU A C 1
ATOM 526 O O . GLU A 1 71 ? 14.661 0.178 -35.789 1.00 45.28 71 GLU A O 1
ATOM 531 N N . VAL A 1 72 ? 14.805 -1.557 -34.421 1.00 48.12 72 VAL A N 1
ATOM 532 C CA . VAL A 1 72 ? 14.655 -2.524 -35.532 1.00 48.12 72 VAL A CA 1
ATOM 533 C C . VAL A 1 72 ? 13.211 -2.786 -35.972 1.00 48.12 72 VAL A C 1
ATOM 535 O O . VAL A 1 72 ? 13.005 -3.425 -37.007 1.00 48.12 72 VAL A O 1
ATOM 538 N N . SER A 1 73 ? 12.200 -2.263 -35.266 1.00 47.38 73 SER A N 1
ATOM 539 C CA . SER A 1 73 ? 10.806 -2.375 -35.729 1.00 47.38 73 SER A CA 1
ATOM 540 C C . SER A 1 73 ? 10.449 -1.346 -36.807 1.00 47.38 73 SER A C 1
ATOM 542 O O . SER A 1 73 ? 9.521 -1.587 -37.580 1.00 47.38 73 SER A O 1
ATOM 544 N N . GLU A 1 74 ? 11.192 -0.242 -36.915 1.00 46.06 74 GLU A N 1
ATOM 545 C CA . GLU A 1 74 ? 10.947 0.787 -37.935 1.00 46.06 74 GLU A CA 1
ATOM 546 C C . GLU A 1 74 ? 11.565 0.426 -39.301 1.00 46.06 74 GLU A C 1
ATOM 548 O O . GLU A 1 74 ? 11.073 0.853 -40.344 1.00 46.06 74 GLU A O 1
ATOM 553 N N . CYS A 1 75 ? 12.542 -0.490 -39.340 1.00 41.41 75 CYS A N 1
ATOM 554 C CA . CYS A 1 75 ? 13.153 -0.961 -40.591 1.00 41.41 75 CYS A CA 1
ATOM 555 C C . CYS A 1 75 ? 12.310 -1.980 -41.385 1.00 41.41 75 CYS A C 1
ATOM 557 O O . CYS A 1 75 ? 12.551 -2.174 -42.577 1.00 41.41 75 CYS A O 1
ATOM 559 N N . ARG A 1 76 ? 11.307 -2.641 -40.783 1.00 49.44 76 ARG A N 1
ATOM 560 C CA . ARG A 1 76 ? 10.479 -3.641 -41.499 1.00 49.44 76 ARG A CA 1
ATOM 561 C C . ARG A 1 76 ? 9.342 -3.044 -42.330 1.00 49.44 76 ARG A C 1
ATOM 563 O O . ARG A 1 76 ? 8.818 -3.730 -43.207 1.00 49.44 76 ARG A O 1
ATOM 570 N N . SER A 1 77 ? 8.999 -1.779 -42.111 1.00 47.66 77 SER A N 1
ATOM 571 C CA . SER A 1 77 ? 7.962 -1.080 -42.882 1.00 47.66 77 SER A CA 1
ATOM 572 C C . SER A 1 77 ? 8.506 -0.443 -44.167 1.00 47.66 77 SER A C 1
ATOM 574 O O . SER A 1 77 ? 7.738 -0.169 -45.085 1.00 47.66 77 SER A O 1
ATOM 576 N N . ALA A 1 78 ? 9.827 -0.250 -44.271 1.00 49.31 78 ALA A N 1
ATOM 577 C CA . ALA A 1 78 ? 10.460 0.428 -45.406 1.00 49.31 78 ALA A CA 1
ATOM 578 C C . ALA A 1 78 ? 10.785 -0.495 -46.598 1.00 49.31 78 ALA A C 1
ATOM 580 O O . ALA A 1 78 ? 10.962 -0.012 -47.714 1.00 49.31 78 ALA A O 1
ATOM 581 N N . THR A 1 79 ? 10.836 -1.818 -46.412 1.00 52.50 79 THR A N 1
ATOM 582 C CA . THR A 1 79 ? 11.295 -2.749 -47.464 1.00 52.50 79 THR A CA 1
ATOM 583 C C . THR A 1 79 ? 10.177 -3.441 -48.244 1.00 52.50 79 THR A C 1
ATOM 585 O O . THR A 1 79 ? 10.464 -4.142 -49.209 1.00 52.50 79 THR A O 1
ATOM 588 N N . ARG A 1 80 ? 8.896 -3.227 -47.906 1.00 48.00 80 ARG A N 1
ATOM 589 C CA . ARG A 1 80 ? 7.769 -3.903 -48.588 1.00 48.00 80 ARG A CA 1
ATOM 590 C C . ARG A 1 80 ? 7.046 -3.071 -49.652 1.00 48.00 80 ARG A C 1
ATOM 592 O O . ARG A 1 80 ? 6.095 -3.567 -50.248 1.00 48.00 80 ARG A O 1
ATOM 599 N N . ALA A 1 81 ? 7.480 -1.835 -49.905 1.00 50.97 81 ALA A N 1
ATOM 600 C CA . ALA A 1 81 ? 6.796 -0.923 -50.827 1.00 50.97 81 ALA A CA 1
ATOM 601 C C . ALA A 1 81 ? 7.479 -0.743 -52.197 1.00 50.97 81 ALA A C 1
ATOM 603 O O . ALA A 1 81 ? 6.962 0.014 -53.012 1.00 50.97 81 ALA A O 1
ATOM 604 N N . LYS A 1 82 ? 8.613 -1.405 -52.482 1.00 53.22 82 LYS A N 1
ATOM 605 C CA . LYS A 1 82 ? 9.358 -1.169 -53.738 1.00 53.22 82 LYS A CA 1
ATOM 606 C C . LYS A 1 82 ? 9.703 -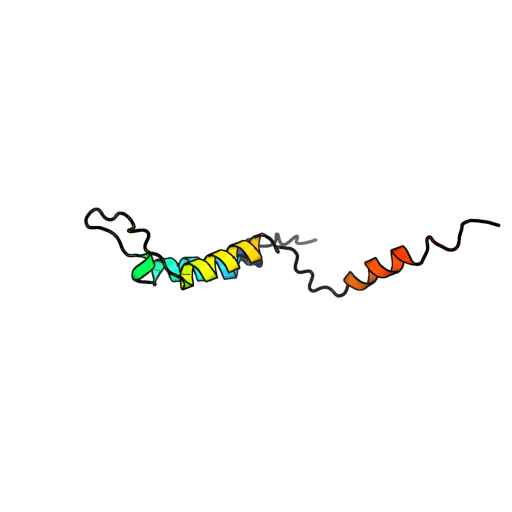2.412 -54.559 1.00 53.22 82 LYS A C 1
ATOM 608 O O . LYS A 1 82 ? 10.514 -2.320 -55.467 1.00 53.22 82 LYS A O 1
ATOM 613 N N . ASP A 1 83 ? 9.043 -3.535 -54.275 1.00 52.62 83 ASP A N 1
ATOM 614 C CA . ASP A 1 83 ? 9.200 -4.789 -55.031 1.00 52.62 83 ASP A CA 1
ATOM 615 C C . ASP A 1 83 ? 7.856 -5.318 -55.568 1.00 52.62 83 ASP A C 1
ATOM 617 O O . ASP A 1 83 ? 7.556 -6.512 -55.571 1.00 52.62 83 ASP A O 1
ATOM 621 N N . ARG A 1 84 ? 6.977 -4.398 -55.986 1.00 48.41 84 ARG A N 1
ATOM 622 C CA . ARG A 1 84 ? 5.753 -4.753 -56.707 1.00 48.41 84 ARG A CA 1
ATOM 623 C C . ARG A 1 84 ? 5.531 -3.804 -57.882 1.00 48.41 84 ARG A C 1
ATOM 625 O O . ARG A 1 84 ? 5.169 -2.653 -57.675 1.00 48.41 84 ARG A O 1
ATOM 632 N N . SER A 1 85 ? 5.692 -4.376 -59.074 1.00 45.25 85 SER A N 1
ATOM 633 C CA . SER A 1 85 ? 5.269 -3.889 -60.395 1.00 45.25 85 SER A CA 1
ATOM 634 C C . SER A 1 85 ? 6.108 -2.744 -60.982 1.00 45.25 85 SER A C 1
ATOM 636 O O . SER A 1 85 ? 6.095 -1.641 -60.451 1.00 45.25 85 SER A O 1
ATOM 638 N N . HIS A 1 86 ? 7.015 -3.008 -61.934 1.00 49.81 86 HIS A N 1
ATOM 639 C CA . HIS A 1 86 ? 6.804 -3.431 -63.338 1.00 49.81 86 HIS A CA 1
ATOM 640 C C . HIS A 1 86 ? 6.202 -2.312 -64.189 1.00 49.81 86 HIS A C 1
ATOM 642 O O . HIS A 1 86 ? 5.073 -1.885 -63.863 1.00 49.81 86 HIS A O 1
#

Secondary structure (DSSP, 8-state):
-----PPPGGGSHHHHHHHHHHHHHHH-TTTT-B-TTS-B-----HHHHHHHHHHHHHHHT-----SSGGGGGTTTSSSSSSSS--

Foldseek 3Di:
DDDPPDPDPCNQQLNVLVVVLVVCCVPPCQNCDAPPVRHGPPGDDVVSVVSVVVSVCSVVPSDPPPPPPPVVVVVVVPPPPPPDDD